Protein AF-A0A1Z5L412-F1 (afdb_monomer_lite)

Radius of gyration: 27.83 Å; chains: 1; bounding box: 84×51×98 Å

Secondary structure (DSSP, 8-state):
------------------PPP----GGG-------TT-EEE-TTS-SEEEPBPTT-B---TTSTT-TTPPPB-TTEEEEE-S-PPTTSPP-EEEEES----EEETTS-EESSHHHHHHHHHHHTS---EEEESS--PPPP--SPPP-PPPP----

pLDDT: mean 87.6, std 12.96, range [45.5, 98.25]

Foldseek 3Di:
DDDPDPPPPPDPDPDPDPPQDDDADAVPADDEDLQLLAWDAWPNSHHTYRADAFFDWADDPQAPPRPPGGHHGDQWDWAWDPPDDPPDGITTGTHHNFQFWFAKPVRAIDRGPSRQSSVCSNVVPPIDTPGTHHRDDDDDCPDDPDDDPPPPDDD

InterPro domains:
  IPR000867 Insulin-like growth factor-binding protein, IGFBP [PF00219] (21-78)
  IPR000867 Insulin-like growth factor-binding protein, IGFBP [PS51323] (17-97)
  IPR000867 Insulin-like growth factor-binding protein, IGFBP [SM00121] (19-96)
  IPR002350 Kazal domain [PF07648] (94-135)
  IPR002350 Kazal domain [PS51465] (73-137)
  IPR002350 Kazal domain [SM00280] (95-135)
  IPR009030 Growth factor receptor cysteine-rich domain superfamily [SSF57184] (19-107)
  IPR011390 Insulin-like growth factor binding protein-related protein (IGFBP-rP), MAC25 [PTHR14186] (5-146)
  IPR036058 Kazal domain superfamily [SSF100895] (93-136)

Sequence (155 aa):
MWYLLALVFFVPAAVSQTAPCGVCDVARCPHPTNCPAGVVRDYCGCCMVCGEREGSRCFHEDVPDSVGLMPCGEGLKCSLRSDLAPGDRAEALCVCANPEPLCGSNGQTYDNICQLTVARYGRRNGLRVASRGPCSEAPVILSRPEQRPKPWWPQ

Organism: Ornithodoros moubata (NCBI:txid6938)

Structure (mmCIF, N/CA/C/O backbone):
data_AF-A0A1Z5L412-F1
#
_entry.id   AF-A0A1Z5L412-F1
#
loop_
_atom_site.group_PDB
_atom_site.id
_atom_site.type_symbol
_atom_site.label_atom_id
_atom_site.label_alt_id
_atom_site.label_comp_id
_atom_site.label_asym_id
_atom_site.label_entity_id
_atom_site.label_seq_id
_atom_site.pdbx_PDB_ins_code
_atom_site.Cartn_x
_atom_site.Cartn_y
_atom_site.Cartn_z
_atom_site.occupancy
_atom_site.B_iso_or_equiv
_atom_site.auth_seq_id
_atom_site.auth_comp_id
_atom_site.auth_asym_id
_atom_site.auth_atom_id
_atom_site.pdbx_PDB_model_num
ATOM 1 N N . MET A 1 1 ? 45.787 29.227 -45.788 1.00 45.50 1 MET A N 1
ATOM 2 C CA . MET A 1 1 ? 44.724 29.850 -44.969 1.00 45.50 1 MET A CA 1
ATOM 3 C C . MET A 1 1 ? 43.762 28.743 -44.565 1.00 45.50 1 MET A C 1
ATOM 5 O O . MET A 1 1 ? 43.046 28.230 -45.412 1.00 45.50 1 MET A O 1
ATOM 9 N N . TRP A 1 2 ? 43.894 28.277 -43.321 1.00 49.09 2 TRP A N 1
ATOM 10 C CA . TRP A 1 2 ? 43.154 27.158 -42.729 1.00 49.09 2 TRP A CA 1
ATOM 11 C C . TRP A 1 2 ? 41.666 27.503 -42.568 1.00 49.09 2 TRP A C 1
ATOM 13 O O . TRP A 1 2 ? 41.344 28.451 -41.859 1.00 49.09 2 TRP A O 1
ATOM 23 N N . TYR A 1 3 ? 40.771 26.709 -43.159 1.00 52.03 3 TYR A N 1
ATOM 24 C CA . TYR A 1 3 ? 39.366 26.645 -42.749 1.00 52.03 3 TYR A CA 1
ATOM 25 C C . TYR A 1 3 ? 39.217 25.483 -41.760 1.00 52.03 3 TYR A C 1
ATOM 27 O O . TYR A 1 3 ? 39.253 24.318 -42.151 1.00 52.03 3 TYR A O 1
ATOM 35 N N . LEU A 1 4 ? 39.102 25.796 -40.468 1.00 57.09 4 LEU A N 1
ATOM 36 C CA . LEU A 1 4 ? 38.732 24.833 -39.429 1.00 57.09 4 LEU A CA 1
ATOM 37 C C . LEU A 1 4 ? 37.209 24.645 -39.464 1.00 57.09 4 LEU A C 1
ATOM 39 O O . LEU A 1 4 ? 36.465 25.447 -38.906 1.00 57.09 4 LEU A O 1
ATOM 43 N N . LEU A 1 5 ? 36.742 23.597 -40.143 1.00 60.81 5 LEU A N 1
ATOM 44 C CA . LEU A 1 5 ? 35.360 23.131 -40.036 1.00 60.81 5 LEU A CA 1
ATOM 45 C C . LEU A 1 5 ? 35.188 22.443 -38.676 1.00 60.81 5 LEU A C 1
ATOM 47 O O . LEU A 1 5 ? 35.641 21.316 -38.479 1.00 60.81 5 LEU A O 1
ATOM 51 N N . ALA A 1 6 ? 34.554 23.131 -37.728 1.00 62.41 6 ALA A N 1
ATOM 52 C CA . ALA A 1 6 ? 34.125 22.533 -36.472 1.00 62.41 6 ALA A CA 1
ATOM 53 C C . ALA A 1 6 ? 32.972 21.557 -36.758 1.00 62.41 6 ALA A C 1
ATOM 55 O O . ALA A 1 6 ? 31.825 21.963 -36.943 1.00 62.41 6 ALA A O 1
ATOM 56 N N . LEU A 1 7 ? 33.287 20.263 -36.835 1.00 64.88 7 LEU A N 1
ATOM 57 C CA . LEU A 1 7 ? 32.290 19.198 -36.869 1.00 64.88 7 LEU A CA 1
ATOM 58 C C . LEU A 1 7 ? 31.608 19.137 -35.499 1.00 64.88 7 LEU A C 1
ATOM 60 O O . LEU A 1 7 ? 32.126 18.545 -34.554 1.00 64.88 7 LEU A O 1
ATOM 64 N N . VAL A 1 8 ? 30.447 19.780 -35.387 1.00 66.38 8 VAL A N 1
ATOM 65 C CA . VAL A 1 8 ? 29.548 19.606 -34.245 1.00 66.38 8 VAL A CA 1
ATOM 66 C C . VAL A 1 8 ? 28.967 18.198 -34.354 1.00 66.38 8 VAL A C 1
ATOM 68 O O . VAL A 1 8 ? 28.007 17.961 -35.084 1.00 66.38 8 VAL A O 1
ATOM 71 N N . PHE A 1 9 ? 29.594 17.238 -33.674 1.00 61.00 9 PHE A N 1
ATOM 72 C CA . PHE A 1 9 ? 29.031 15.905 -33.497 1.00 61.00 9 PHE A CA 1
ATOM 73 C C . PHE A 1 9 ? 27.764 16.038 -32.651 1.00 61.00 9 PHE A C 1
ATOM 75 O O . PHE A 1 9 ? 27.821 16.209 -31.434 1.00 61.00 9 PHE A O 1
ATOM 82 N N . PHE A 1 10 ? 26.614 16.002 -33.319 1.00 63.97 10 PHE A N 1
ATOM 83 C CA . PHE A 1 10 ? 25.311 15.892 -32.682 1.00 63.97 10 PHE A CA 1
ATOM 84 C C . PHE A 1 10 ? 25.264 14.522 -31.998 1.00 63.97 10 PHE A C 1
ATOM 86 O O . PHE A 1 10 ? 25.080 13.501 -32.657 1.00 63.97 10 PHE A O 1
ATOM 93 N N . VAL A 1 11 ? 25.526 14.480 -30.690 1.00 66.25 11 VAL A N 1
ATOM 94 C CA . VAL A 1 11 ? 25.374 13.259 -29.894 1.00 66.25 11 VAL A CA 1
ATOM 95 C C . VAL A 1 11 ? 23.870 13.014 -29.766 1.00 66.25 11 VAL A C 1
ATOM 97 O O . VAL A 1 11 ? 23.189 13.835 -29.146 1.00 66.25 11 VAL A O 1
ATOM 100 N N . PRO A 1 12 ? 23.307 11.948 -30.362 1.00 58.88 12 PRO A N 1
ATOM 101 C CA . PRO A 1 12 ? 21.903 11.647 -30.157 1.00 58.88 12 PRO A CA 1
ATOM 102 C C . PRO A 1 12 ? 21.714 11.289 -28.682 1.00 58.88 12 PRO A C 1
ATOM 104 O O . PRO A 1 12 ? 22.381 10.394 -28.159 1.00 58.88 12 PRO A O 1
ATOM 107 N N . ALA A 1 13 ? 20.827 12.012 -27.999 1.00 62.53 13 ALA A N 1
ATOM 108 C CA . ALA A 1 13 ? 20.395 11.641 -26.662 1.00 62.53 13 ALA A CA 1
ATOM 109 C C . ALA A 1 13 ? 19.812 10.222 -26.729 1.00 62.53 13 ALA A C 1
ATOM 111 O O . ALA A 1 13 ? 18.897 9.959 -27.511 1.00 62.53 13 ALA A O 1
ATOM 112 N N . ALA A 1 14 ? 20.369 9.299 -25.946 1.00 59.56 14 ALA A N 1
ATOM 113 C CA . ALA A 1 14 ? 19.816 7.963 -25.807 1.00 59.56 14 ALA A CA 1
ATOM 114 C C . ALA A 1 14 ? 18.419 8.089 -25.184 1.00 59.56 14 ALA A C 1
ATOM 116 O O . ALA A 1 14 ? 18.275 8.376 -23.998 1.00 59.56 14 ALA A O 1
ATOM 117 N N . VAL A 1 15 ? 17.384 7.916 -26.004 1.00 54.41 15 VAL A N 1
ATOM 118 C CA . VAL A 1 15 ? 16.008 7.783 -25.530 1.00 54.41 15 VAL A CA 1
ATOM 119 C C . VAL A 1 15 ? 15.930 6.454 -24.782 1.00 54.41 15 VAL A C 1
ATOM 121 O O . VAL A 1 15 ? 15.995 5.388 -25.393 1.00 54.41 15 VAL A O 1
ATOM 124 N N . SER A 1 16 ? 15.827 6.521 -23.454 1.00 45.62 16 SER A N 1
ATOM 125 C CA . SER A 1 16 ? 15.497 5.373 -22.609 1.00 45.62 16 SER A CA 1
ATOM 126 C C . SER A 1 16 ? 14.047 4.986 -22.893 1.00 45.62 16 SER A C 1
ATOM 128 O O . SER A 1 16 ? 13.116 5.546 -22.321 1.00 45.62 16 SER A O 1
ATOM 130 N N . GLN A 1 17 ? 13.838 4.098 -23.864 1.00 51.56 17 GLN A N 1
ATOM 131 C CA . GLN A 1 17 ? 12.529 3.498 -24.090 1.00 51.56 17 GLN A CA 1
ATOM 132 C C . GLN A 1 17 ? 12.303 2.492 -22.964 1.00 51.56 17 GLN A C 1
ATOM 134 O O . GLN A 1 17 ? 13.045 1.514 -22.850 1.00 51.56 17 GLN A O 1
ATOM 139 N N . THR A 1 18 ? 11.297 2.736 -22.125 1.00 58.84 18 THR A N 1
ATOM 140 C CA . THR A 1 18 ? 10.737 1.712 -21.242 1.00 58.84 18 THR A CA 1
ATOM 141 C C . THR A 1 18 ? 10.439 0.490 -22.104 1.00 58.84 18 THR A C 1
ATOM 143 O O . THR A 1 18 ? 9.636 0.557 -23.033 1.00 58.84 18 THR A O 1
ATOM 146 N N . ALA A 1 19 ? 11.171 -0.606 -21.886 1.00 64.81 19 ALA A N 1
ATOM 147 C CA . ALA A 1 19 ? 11.012 -1.796 -22.708 1.00 64.81 19 ALA A CA 1
ATOM 148 C C . ALA A 1 19 ? 9.544 -2.257 -22.620 1.00 64.81 19 ALA A C 1
ATOM 150 O O . ALA A 1 19 ? 9.048 -2.461 -21.507 1.00 64.81 19 ALA A O 1
ATOM 151 N N . PRO A 1 20 ? 8.826 -2.383 -23.751 1.00 77.88 20 PRO A N 1
ATOM 152 C CA . PRO A 1 20 ? 7.435 -2.804 -23.729 1.00 77.88 20 PRO A CA 1
ATOM 153 C C . PRO A 1 20 ? 7.333 -4.223 -23.165 1.00 77.88 20 PRO A C 1
ATOM 155 O O . PRO A 1 20 ? 8.202 -5.067 -23.398 1.00 77.88 20 PRO A O 1
ATOM 158 N N . CYS A 1 21 ? 6.262 -4.484 -22.416 1.00 84.81 21 CYS A N 1
ATOM 159 C CA . CYS A 1 21 ? 5.989 -5.806 -21.866 1.00 84.81 21 CYS A CA 1
ATOM 160 C C . CYS A 1 21 ? 5.950 -6.866 -22.979 1.00 84.81 21 CYS A C 1
ATOM 162 O O . CYS A 1 21 ? 5.351 -6.660 -24.035 1.00 84.81 21 CYS A O 1
ATOM 164 N N . GLY A 1 22 ? 6.604 -8.004 -22.735 1.00 87.56 22 GLY A N 1
ATOM 165 C CA . GLY A 1 22 ? 6.602 -9.145 -23.649 1.00 87.56 22 GLY A CA 1
ATOM 166 C C . GLY A 1 22 ? 5.324 -9.987 -23.566 1.00 87.56 22 GLY A C 1
ATOM 167 O O . GLY A 1 22 ? 4.369 -9.653 -22.866 1.00 87.56 22 GLY A O 1
ATOM 168 N N . VAL A 1 23 ? 5.323 -11.126 -24.265 1.00 93.50 23 VAL A N 1
ATOM 169 C CA . VAL A 1 23 ? 4.244 -12.124 -24.167 1.00 93.50 23 VAL A CA 1
ATOM 170 C C . VAL A 1 23 ? 4.209 -12.716 -22.756 1.00 93.50 23 VAL A C 1
ATOM 172 O O . VAL A 1 23 ? 5.245 -13.094 -22.210 1.00 93.50 23 VAL A O 1
ATOM 175 N N . CYS A 1 24 ? 3.012 -12.825 -22.177 1.00 94.50 24 CYS A N 1
ATOM 176 C CA . CYS A 1 24 ? 2.821 -13.397 -20.849 1.00 94.50 24 CYS A CA 1
ATOM 177 C C . CYS A 1 24 ? 2.928 -14.932 -20.874 1.00 94.50 24 CYS A C 1
ATOM 179 O O . CYS A 1 24 ? 2.031 -15.615 -21.366 1.00 94.50 24 CYS A O 1
ATOM 181 N N . ASP A 1 25 ? 4.011 -15.470 -20.308 1.00 95.81 25 ASP A N 1
ATOM 182 C CA . ASP A 1 25 ? 4.186 -16.902 -20.046 1.00 95.81 25 ASP A CA 1
ATOM 183 C C . ASP A 1 25 ? 3.942 -17.194 -18.558 1.00 95.81 25 ASP A C 1
ATOM 185 O O . ASP A 1 25 ? 4.844 -17.107 -17.721 1.00 95.81 25 ASP A O 1
ATOM 189 N N . VAL A 1 26 ? 2.695 -17.542 -18.229 1.00 95.00 26 VAL A N 1
ATOM 190 C CA . VAL A 1 26 ? 2.249 -17.781 -16.845 1.00 95.00 26 VAL A CA 1
ATOM 191 C C . VAL A 1 26 ? 2.981 -18.934 -16.159 1.00 95.00 26 VAL A C 1
ATOM 193 O O . VAL A 1 26 ? 3.062 -18.957 -14.932 1.00 95.00 26 VAL A O 1
ATOM 196 N N . ALA A 1 27 ? 3.544 -19.876 -16.922 1.00 95.75 27 ALA A N 1
ATOM 197 C CA . ALA A 1 27 ? 4.277 -21.008 -16.361 1.00 95.75 27 ALA A CA 1
ATOM 198 C C . ALA A 1 27 ? 5.605 -20.581 -15.715 1.00 95.75 27 ALA A C 1
ATOM 200 O O . ALA A 1 27 ? 6.141 -21.304 -14.877 1.00 95.75 27 ALA A O 1
ATOM 201 N N . ARG A 1 28 ? 6.128 -19.402 -16.077 1.00 94.69 28 ARG A N 1
ATOM 202 C CA . ARG A 1 28 ? 7.354 -18.824 -15.504 1.00 94.69 28 ARG A CA 1
ATOM 203 C C . ARG A 1 28 ? 7.091 -17.906 -14.314 1.00 94.69 28 ARG A C 1
ATOM 205 O O . ARG A 1 28 ? 8.046 -17.392 -13.732 1.00 94.69 28 ARG A O 1
ATOM 212 N N . CYS A 1 29 ? 5.830 -17.671 -13.959 1.00 95.06 29 CYS A N 1
ATOM 213 C CA . CYS A 1 29 ? 5.502 -16.776 -12.860 1.00 95.06 29 CYS A CA 1
ATOM 214 C C . CYS A 1 29 ? 5.915 -17.373 -11.505 1.00 95.06 29 CYS A C 1
ATOM 216 O O . CYS A 1 29 ? 5.665 -18.555 -11.247 1.00 95.06 29 CYS A O 1
ATOM 218 N N . PRO A 1 30 ? 6.501 -16.566 -10.602 1.00 92.44 30 PRO A N 1
ATOM 219 C CA . PRO A 1 30 ? 6.762 -17.004 -9.239 1.00 92.44 30 PRO A CA 1
ATOM 220 C C . PRO A 1 30 ? 5.442 -17.215 -8.488 1.00 92.44 30 PRO A C 1
ATOM 222 O O . PRO A 1 30 ? 4.461 -16.512 -8.729 1.00 92.44 30 PRO A O 1
ATOM 225 N N . HIS A 1 31 ? 5.420 -18.154 -7.540 1.00 94.25 31 HIS A N 1
ATOM 226 C CA . HIS A 1 31 ? 4.251 -18.365 -6.690 1.00 94.25 31 HIS A CA 1
ATOM 227 C 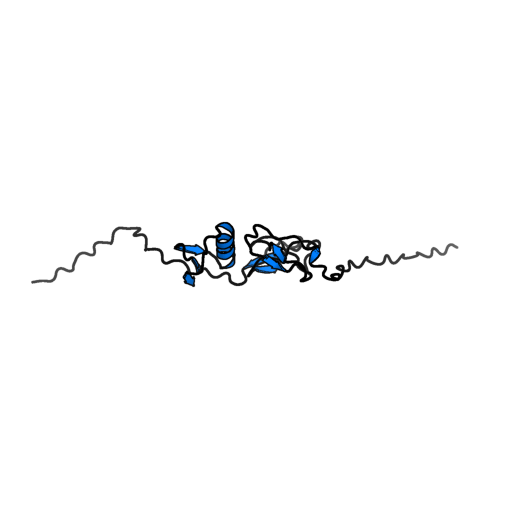C . HIS A 1 31 ? 4.318 -17.458 -5.446 1.00 94.25 31 HIS A C 1
ATOM 229 O O . HIS A 1 31 ? 5.181 -17.668 -4.582 1.00 94.25 31 HIS A O 1
ATOM 235 N N . PRO A 1 32 ? 3.424 -16.464 -5.302 1.00 93.88 32 PRO A N 1
ATOM 236 C CA . PRO A 1 32 ? 3.470 -15.526 -4.190 1.00 93.88 32 PRO A CA 1
ATOM 237 C C . PRO A 1 32 ? 3.151 -16.237 -2.870 1.00 93.88 32 PRO A C 1
ATOM 239 O O . PRO A 1 32 ? 2.139 -16.927 -2.740 1.00 93.88 32 PRO A O 1
ATOM 242 N N . THR A 1 33 ? 4.015 -16.063 -1.869 1.00 92.44 33 THR A N 1
ATOM 243 C CA . THR A 1 33 ? 3.823 -16.625 -0.527 1.00 92.44 33 THR A CA 1
ATOM 244 C C . THR A 1 33 ? 4.004 -15.526 0.507 1.00 92.44 33 THR A C 1
ATOM 246 O O . THR A 1 33 ? 4.950 -14.753 0.427 1.00 92.44 33 THR A O 1
ATOM 249 N N . ASN A 1 34 ? 3.111 -15.482 1.500 1.00 92.19 34 ASN A N 1
ATOM 250 C CA . ASN A 1 34 ? 3.159 -14.512 2.596 1.00 92.19 34 ASN A CA 1
ATOM 251 C C . ASN A 1 34 ? 3.145 -13.044 2.124 1.00 92.19 34 ASN A C 1
ATOM 253 O O . ASN A 1 34 ? 4.046 -12.281 2.455 1.00 92.19 34 ASN A O 1
ATOM 257 N N . CYS A 1 35 ? 2.114 -12.647 1.372 1.00 94.69 35 CYS A N 1
ATOM 258 C CA . CYS A 1 35 ? 1.948 -11.272 0.902 1.00 94.69 35 CYS A CA 1
ATOM 259 C C . CYS A 1 35 ? 1.083 -10.456 1.879 1.00 94.69 35 CYS A C 1
ATOM 261 O O . CYS A 1 35 ? -0.147 -10.529 1.819 1.00 94.69 35 CYS A O 1
ATOM 263 N N . PRO A 1 36 ? 1.684 -9.688 2.803 1.00 94.31 36 PRO A N 1
ATOM 264 C CA . PRO A 1 36 ? 0.938 -8.939 3.807 1.00 94.31 36 PRO A CA 1
ATOM 265 C C . PRO A 1 36 ? 0.063 -7.846 3.191 1.00 94.31 36 PRO A C 1
ATOM 267 O O . PRO A 1 36 ? -1.027 -7.617 3.685 1.00 94.31 36 PRO A O 1
ATOM 270 N N . ALA A 1 37 ? 0.484 -7.199 2.104 1.00 95.94 37 ALA A N 1
ATOM 271 C CA . ALA A 1 37 ? -0.334 -6.198 1.415 1.00 95.94 37 ALA A CA 1
ATOM 272 C C . ALA A 1 37 ? -1.249 -6.812 0.335 1.00 95.94 37 ALA A C 1
ATOM 274 O O . ALA A 1 37 ? -1.740 -6.106 -0.540 1.00 95.94 37 ALA A O 1
ATOM 275 N N . GLY A 1 38 ? -1.475 -8.128 0.376 1.00 93.75 38 GLY A N 1
ATOM 276 C CA . GLY A 1 38 ? -2.244 -8.843 -0.637 1.00 93.75 38 GLY A CA 1
ATOM 277 C C . GLY A 1 38 ? -1.440 -9.189 -1.892 1.00 93.75 38 GLY A C 1
ATOM 278 O O . GLY A 1 38 ? -0.246 -8.899 -2.010 1.00 93.75 38 GLY A O 1
ATOM 279 N N . VAL A 1 39 ? -2.114 -9.874 -2.812 1.00 94.62 39 VAL A N 1
ATOM 280 C CA . VAL A 1 39 ? -1.559 -10.324 -4.093 1.00 94.62 39 VAL A CA 1
ATOM 281 C C . VAL A 1 39 ? -2.176 -9.482 -5.200 1.00 94.62 39 VAL A C 1
ATOM 283 O O . VAL A 1 39 ? -3.399 -9.382 -5.291 1.00 94.62 39 VAL A O 1
ATOM 286 N N . VAL A 1 40 ? -1.333 -8.894 -6.038 1.00 95.62 40 VAL A N 1
ATOM 287 C CA . VAL A 1 40 ? -1.728 -8.018 -7.146 1.00 95.62 40 VAL A CA 1
ATOM 288 C C . VAL A 1 40 ? -1.084 -8.496 -8.443 1.00 95.62 40 VAL A C 1
ATOM 290 O O . VAL A 1 40 ? -0.226 -9.380 -8.432 1.00 95.62 40 VAL A O 1
ATOM 293 N N . ARG A 1 41 ? -1.504 -7.932 -9.575 1.00 94.25 41 ARG A N 1
ATOM 294 C CA . ARG A 1 41 ? -0.821 -8.178 -10.847 1.00 94.25 41 ARG A CA 1
ATOM 295 C C . ARG A 1 41 ? 0.471 -7.369 -10.914 1.00 94.25 41 ARG A C 1
ATOM 297 O O . ARG A 1 41 ? 0.528 -6.260 -10.385 1.00 94.25 41 ARG A O 1
ATOM 304 N N . ASP A 1 42 ? 1.488 -7.928 -11.563 1.00 91.75 42 ASP A N 1
ATOM 305 C CA . ASP A 1 42 ? 2.688 -7.180 -11.937 1.00 91.75 42 ASP A CA 1
ATOM 306 C C . ASP A 1 42 ? 2.358 -6.012 -12.889 1.00 91.75 42 ASP A C 1
ATOM 308 O O . ASP A 1 42 ? 1.237 -5.879 -13.387 1.00 91.75 42 ASP A O 1
ATOM 312 N N . TYR A 1 43 ? 3.351 -5.162 -13.156 1.00 88.00 43 TYR A N 1
ATOM 313 C CA . TYR A 1 43 ? 3.198 -4.010 -14.051 1.00 88.00 43 TYR A CA 1
ATOM 314 C C . TYR A 1 43 ? 2.726 -4.398 -15.463 1.00 88.00 43 TYR A C 1
ATOM 316 O O . TYR A 1 43 ? 1.968 -3.668 -16.095 1.00 88.00 43 TYR A O 1
ATOM 324 N N . CYS A 1 44 ? 3.128 -5.577 -15.940 1.00 89.50 44 CYS A N 1
ATOM 325 C CA . CYS A 1 44 ? 2.743 -6.093 -17.248 1.00 89.50 44 CYS A CA 1
ATOM 326 C C . CYS A 1 44 ? 1.381 -6.809 -17.253 1.00 89.50 44 CYS A C 1
ATOM 328 O O . CYS A 1 44 ? 0.950 -7.299 -18.297 1.00 89.50 44 CYS A O 1
ATOM 330 N N . GLY A 1 45 ? 0.698 -6.902 -16.109 1.00 91.12 45 GLY A N 1
ATOM 331 C CA . GLY A 1 45 ? -0.572 -7.605 -15.955 1.00 91.12 45 GLY A CA 1
ATOM 332 C C . GLY A 1 45 ? -0.478 -9.137 -16.005 1.00 91.12 45 GLY A C 1
ATOM 333 O O . GLY A 1 45 ? -1.523 -9.796 -16.004 1.00 91.12 45 GLY A O 1
ATOM 334 N N . CYS A 1 46 ? 0.722 -9.717 -16.045 1.00 94.56 46 CYS A N 1
ATOM 335 C CA . CYS A 1 46 ? 0.947 -11.137 -16.299 1.00 94.56 46 CYS A CA 1
ATOM 336 C C . CYS A 1 46 ? 0.911 -11.969 -15.014 1.00 94.56 46 CYS A C 1
ATOM 338 O O . CYS A 1 46 ? -0.025 -12.745 -14.794 1.00 94.56 46 CYS A O 1
ATOM 340 N N . CYS A 1 47 ? 1.916 -11.802 -14.156 1.00 95.19 47 CYS A N 1
ATOM 341 C CA . CYS A 1 47 ? 2.091 -12.614 -12.964 1.00 95.19 47 CYS A CA 1
ATOM 342 C C . CYS A 1 47 ? 1.330 -12.047 -11.764 1.00 95.19 47 CYS A C 1
ATOM 344 O O . CYS A 1 47 ? 1.168 -10.837 -11.611 1.00 95.19 47 CYS A O 1
ATOM 346 N N . MET A 1 48 ? 0.901 -12.948 -10.878 1.00 95.81 48 MET A N 1
ATOM 347 C CA . MET A 1 48 ? 0.394 -12.595 -9.554 1.00 95.81 48 MET A CA 1
ATOM 348 C C . MET A 1 48 ? 1.582 -12.489 -8.600 1.00 95.81 48 MET A C 1
ATOM 350 O O . MET A 1 48 ? 2.283 -13.472 -8.367 1.00 95.81 48 MET A O 1
ATOM 354 N N . VAL A 1 49 ? 1.815 -11.302 -8.054 1.00 95.00 49 VAL A N 1
ATOM 355 C CA . VAL A 1 49 ? 2.965 -10.997 -7.200 1.00 95.00 49 VAL A CA 1
ATOM 356 C C . VAL A 1 49 ? 2.512 -10.406 -5.869 1.00 95.00 49 VAL A C 1
ATOM 358 O O . VAL A 1 49 ? 1.384 -9.929 -5.735 1.00 95.00 49 VAL A O 1
ATOM 361 N N . CYS A 1 50 ? 3.377 -10.447 -4.855 1.00 95.75 50 CYS A N 1
ATOM 362 C CA . CYS A 1 50 ? 3.106 -9.693 -3.637 1.00 95.75 50 CYS A CA 1
ATOM 363 C C . CYS A 1 50 ? 3.138 -8.197 -3.951 1.00 95.75 50 CYS A C 1
ATOM 365 O O . CYS A 1 50 ? 4.070 -7.726 -4.601 1.00 95.75 50 CYS A O 1
ATOM 367 N N . GLY A 1 51 ? 2.134 -7.470 -3.469 1.00 95.31 51 GLY A N 1
ATOM 368 C CA . GLY A 1 51 ? 2.161 -6.018 -3.516 1.00 95.31 51 GLY A CA 1
ATOM 369 C C . GLY A 1 51 ? 2.937 -5.415 -2.349 1.00 95.31 51 GLY A C 1
ATOM 370 O O . GLY A 1 51 ? 3.075 -6.022 -1.281 1.00 95.31 51 GLY A O 1
ATOM 371 N N . GLU A 1 52 ? 3.416 -4.199 -2.560 1.00 96.12 52 GLU A N 1
ATOM 372 C CA . GLU A 1 52 ? 4.107 -3.389 -1.566 1.00 96.12 52 GLU A CA 1
ATOM 373 C C . GLU A 1 52 ? 3.144 -2.745 -0.565 1.00 96.12 52 GLU A C 1
ATOM 375 O O . GLU A 1 52 ? 1.975 -2.488 -0.866 1.00 96.12 52 GLU A O 1
ATOM 380 N N . ARG A 1 53 ? 3.632 -2.511 0.657 1.00 96.88 53 ARG A N 1
ATOM 381 C CA . ARG A 1 53 ? 2.837 -1.932 1.751 1.00 96.88 53 ARG A CA 1
ATOM 382 C C . ARG A 1 53 ? 2.676 -0.422 1.583 1.00 96.88 53 ARG A C 1
ATOM 384 O O . ARG A 1 53 ? 3.401 0.221 0.833 1.00 96.88 53 ARG A O 1
ATOM 391 N N . GLU A 1 54 ? 1.737 0.150 2.332 1.00 98.06 54 GLU A N 1
ATOM 392 C CA . GLU A 1 54 ? 1.629 1.603 2.463 1.00 98.06 54 GLU A CA 1
ATOM 393 C C . GLU A 1 54 ? 2.967 2.212 2.917 1.00 98.06 54 GLU A C 1
ATOM 395 O O . GLU A 1 54 ? 3.613 1.692 3.828 1.00 98.06 54 GLU A O 1
ATOM 400 N N . GLY A 1 55 ? 3.395 3.285 2.250 1.00 96.75 55 GLY A N 1
ATOM 401 C CA . GLY A 1 55 ? 4.673 3.962 2.474 1.00 96.75 55 GLY A CA 1
ATOM 402 C C . GLY A 1 55 ? 5.879 3.364 1.736 1.00 96.75 55 GLY A C 1
ATOM 403 O O . GLY A 1 55 ? 6.930 4.000 1.715 1.00 96.75 55 GLY A O 1
ATOM 404 N N . SER A 1 56 ? 5.764 2.190 1.104 1.00 97.00 56 SER A N 1
ATOM 405 C CA . SER A 1 56 ? 6.827 1.644 0.243 1.00 97.00 56 SER A CA 1
ATOM 406 C C . SER A 1 56 ? 6.969 2.449 -1.053 1.00 97.00 56 SER A C 1
ATOM 408 O O . SER A 1 56 ? 5.990 2.997 -1.560 1.00 97.00 56 SER A O 1
ATOM 410 N N . ARG A 1 57 ? 8.177 2.465 -1.631 1.00 95.81 57 ARG A N 1
ATOM 411 C CA . ARG A 1 57 ? 8.427 3.029 -2.969 1.00 95.81 57 ARG A CA 1
ATOM 412 C C . ARG A 1 57 ? 7.792 2.152 -4.045 1.00 95.81 57 ARG A C 1
ATOM 414 O O . ARG A 1 57 ? 7.831 0.929 -3.941 1.00 95.81 57 ARG A O 1
ATOM 421 N N . CYS A 1 58 ? 7.264 2.779 -5.087 1.00 95.12 58 CYS A N 1
ATOM 422 C CA . CYS A 1 58 ? 6.597 2.097 -6.192 1.00 95.12 58 CYS A CA 1
ATOM 423 C C . CYS A 1 58 ? 7.015 2.664 -7.549 1.00 95.12 58 CYS A C 1
ATOM 425 O O . CYS A 1 58 ? 7.534 3.778 -7.643 1.00 95.12 58 CYS A O 1
ATOM 427 N N . PHE A 1 59 ? 6.794 1.872 -8.600 1.00 91.44 59 PHE A N 1
ATOM 428 C CA . PHE A 1 59 ? 7.001 2.311 -9.975 1.00 91.44 59 PHE A CA 1
ATOM 429 C C . PHE A 1 59 ? 5.983 3.393 -10.354 1.00 91.44 59 PHE A C 1
ATOM 431 O O . PHE A 1 59 ? 4.776 3.186 -10.214 1.00 91.44 59 PHE A O 1
ATOM 438 N N . HIS A 1 60 ? 6.476 4.522 -10.860 1.00 92.31 60 HIS A N 1
ATOM 439 C CA . HIS A 1 60 ? 5.665 5.622 -11.371 1.00 92.31 60 HIS A CA 1
ATOM 440 C C . HIS A 1 60 ? 6.361 6.224 -12.592 1.00 92.31 60 HIS A C 1
ATOM 442 O O . HIS A 1 60 ? 7.571 6.437 -12.561 1.00 92.31 60 HIS A O 1
ATOM 448 N N . GLU A 1 61 ? 5.606 6.513 -13.653 1.00 88.19 61 GLU A N 1
ATOM 449 C CA . GLU A 1 61 ? 6.160 6.935 -14.951 1.00 88.19 61 GLU A CA 1
ATOM 450 C C . GLU A 1 61 ? 7.001 8.217 -14.841 1.00 88.19 61 GLU A C 1
ATOM 452 O O . GLU A 1 61 ? 8.081 8.305 -15.417 1.00 88.19 61 GLU A O 1
ATOM 457 N N . ASP A 1 62 ? 6.557 9.165 -14.014 1.00 90.56 62 ASP A N 1
ATOM 458 C CA . ASP A 1 62 ? 7.269 10.424 -13.751 1.00 90.56 62 ASP A CA 1
ATOM 459 C C . ASP A 1 62 ? 8.477 10.300 -12.796 1.00 90.56 62 ASP A C 1
ATOM 461 O O . ASP A 1 62 ? 9.102 11.308 -12.461 1.00 90.56 62 ASP A O 1
ATOM 465 N N . VAL A 1 63 ? 8.807 9.095 -12.311 1.00 91.38 63 VAL A N 1
ATOM 466 C CA . VAL A 1 63 ? 9.918 8.866 -11.372 1.00 91.38 63 VAL A CA 1
ATOM 467 C C . VAL A 1 63 ? 11.053 8.114 -12.070 1.00 91.38 63 VAL A C 1
ATOM 469 O O . VAL A 1 63 ? 10.936 6.901 -12.295 1.00 91.38 63 VAL A O 1
ATOM 472 N N . PRO A 1 64 ? 12.182 8.793 -12.364 1.00 87.75 64 PRO A N 1
ATOM 473 C CA . PRO A 1 64 ? 13.381 8.147 -12.887 1.00 87.75 64 PRO A CA 1
ATOM 474 C C . PRO A 1 64 ? 13.863 7.028 -11.960 1.00 87.75 64 PRO A C 1
ATOM 476 O O . PRO A 1 64 ? 13.701 7.105 -10.743 1.00 87.75 64 PRO A O 1
ATOM 479 N N . ASP A 1 65 ? 14.457 5.982 -12.535 1.00 86.31 65 ASP A N 1
ATOM 480 C CA . ASP A 1 65 ? 15.018 4.831 -11.808 1.00 86.31 65 ASP A CA 1
ATOM 481 C C . ASP A 1 65 ? 14.010 4.028 -10.959 1.00 86.31 65 ASP A C 1
ATOM 483 O O . ASP A 1 65 ? 14.402 3.155 -10.187 1.00 86.31 65 ASP A O 1
ATOM 487 N N . SER A 1 66 ? 12.703 4.270 -11.110 1.00 87.81 66 SER A N 1
ATOM 488 C CA . SER A 1 66 ? 11.665 3.469 -10.446 1.00 87.81 66 SER A CA 1
ATOM 489 C C . SER A 1 66 ? 11.391 2.132 -11.151 1.00 87.81 66 SER A C 1
ATOM 491 O O . SER A 1 66 ? 10.657 1.287 -10.633 1.00 87.81 66 SER A O 1
ATOM 493 N N . VAL A 1 67 ? 11.979 1.926 -12.336 1.00 84.62 67 VAL A N 1
ATOM 494 C CA . VAL A 1 67 ? 11.816 0.722 -13.164 1.00 84.62 67 VAL A CA 1
ATOM 495 C C . VAL A 1 67 ? 12.260 -0.515 -12.384 1.00 84.62 67 VAL A C 1
ATOM 497 O O . VAL A 1 67 ? 13.379 -0.586 -11.885 1.00 84.62 67 VAL A O 1
ATOM 500 N N . GLY A 1 68 ? 11.378 -1.512 -12.308 1.00 83.12 68 GLY A N 1
ATOM 501 C CA . GLY A 1 68 ? 11.627 -2.754 -11.573 1.00 83.12 68 GLY A CA 1
ATOM 502 C C . GLY A 1 68 ? 11.188 -2.725 -10.107 1.00 83.12 68 GLY A C 1
ATOM 503 O O . GLY A 1 68 ? 11.293 -3.751 -9.436 1.00 83.12 68 GLY A O 1
ATOM 504 N N . LEU A 1 69 ? 10.658 -1.602 -9.609 1.00 89.81 69 LEU A N 1
ATOM 505 C CA . LEU A 1 69 ? 9.944 -1.593 -8.333 1.00 89.81 69 LEU A CA 1
ATOM 506 C C . LEU A 1 69 ? 8.640 -2.393 -8.432 1.00 89.81 69 LEU A C 1
ATOM 508 O O . LEU A 1 69 ? 7.986 -2.453 -9.474 1.00 89.81 69 LEU A O 1
ATOM 512 N N . MET A 1 70 ? 8.267 -3.004 -7.312 1.00 87.44 70 MET A N 1
ATOM 513 C CA . MET A 1 70 ? 7.072 -3.833 -7.209 1.00 87.44 70 MET A CA 1
ATOM 514 C C . MET A 1 70 ? 5.791 -2.978 -7.206 1.00 87.44 70 MET A C 1
ATOM 516 O O . MET A 1 70 ? 5.813 -1.817 -6.782 1.00 87.44 70 MET A O 1
ATOM 520 N N . PRO A 1 71 ? 4.658 -3.534 -7.670 1.00 94.62 71 PRO A N 1
ATOM 521 C CA . PRO A 1 71 ? 3.369 -2.856 -7.603 1.00 94.62 71 PRO A CA 1
ATOM 522 C C . PRO A 1 71 ? 2.912 -2.673 -6.152 1.00 94.62 71 PRO A C 1
ATOM 524 O O . PRO A 1 71 ? 3.233 -3.474 -5.275 1.00 94.62 71 PRO A O 1
ATOM 527 N N . CYS A 1 72 ? 2.101 -1.648 -5.900 1.00 97.12 72 CYS A N 1
ATOM 528 C CA . CYS A 1 72 ? 1.444 -1.478 -4.608 1.00 97.12 72 CYS A CA 1
ATOM 529 C C . CYS A 1 72 ? 0.413 -2.582 -4.342 1.00 97.12 72 CYS A C 1
ATOM 531 O O . CYS A 1 72 ? -0.174 -3.138 -5.268 1.00 97.12 72 C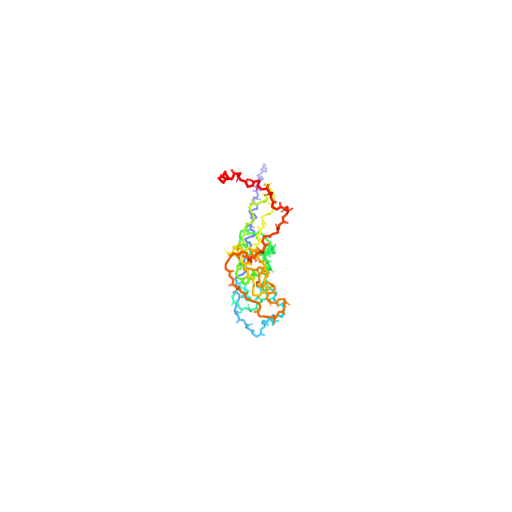YS A O 1
ATOM 533 N N . GLY A 1 73 ? 0.187 -2.888 -3.065 1.00 96.56 73 GLY A N 1
ATOM 534 C CA . GLY A 1 73 ? -0.787 -3.882 -2.623 1.00 96.56 73 GLY A CA 1
ATOM 535 C C . GLY A 1 73 ? -2.255 -3.521 -2.843 1.00 96.56 73 GLY A C 1
ATOM 536 O O . GLY A 1 73 ? -2.619 -2.488 -3.401 1.00 96.56 73 GLY A O 1
ATOM 537 N N . GLU A 1 74 ? -3.123 -4.416 -2.386 1.00 95.56 74 GLU A N 1
ATOM 538 C CA . GLU A 1 74 ? -4.574 -4.318 -2.535 1.00 95.56 74 GLU A CA 1
ATOM 539 C C . GLU A 1 74 ? -5.110 -3.022 -1.899 1.00 95.56 74 GLU A C 1
ATOM 541 O O . GLU A 1 74 ? -4.901 -2.760 -0.715 1.00 95.56 74 GLU A O 1
ATOM 546 N N . GLY A 1 75 ? -5.810 -2.203 -2.691 1.00 96.12 75 GLY A N 1
ATOM 547 C CA . GLY A 1 75 ? -6.380 -0.932 -2.229 1.00 96.12 75 GLY A CA 1
ATOM 548 C C . GLY A 1 75 ? -5.376 0.218 -2.083 1.00 96.12 75 GLY A C 1
ATOM 549 O O . GLY A 1 75 ? -5.759 1.292 -1.615 1.00 96.12 75 GLY A O 1
ATOM 550 N N . LEU A 1 76 ? -4.119 0.026 -2.490 1.00 98.06 76 LEU A N 1
ATOM 551 C CA . LEU A 1 76 ? -3.095 1.070 -2.535 1.00 98.06 76 LEU A CA 1
ATOM 552 C C . LEU A 1 76 ? -2.960 1.636 -3.955 1.00 98.06 76 LEU A C 1
ATOM 554 O O . LEU A 1 76 ? -3.094 0.915 -4.943 1.00 98.06 76 LEU A O 1
ATOM 558 N N . LYS A 1 77 ? -2.648 2.930 -4.056 1.00 96.75 77 LYS A N 1
ATOM 559 C CA . LYS A 1 77 ? -2.273 3.606 -5.307 1.00 96.75 77 LYS A CA 1
ATOM 560 C C . LYS A 1 77 ? -0.839 4.118 -5.211 1.00 96.75 77 LYS A C 1
ATOM 562 O O . LYS A 1 77 ? -0.421 4.555 -4.1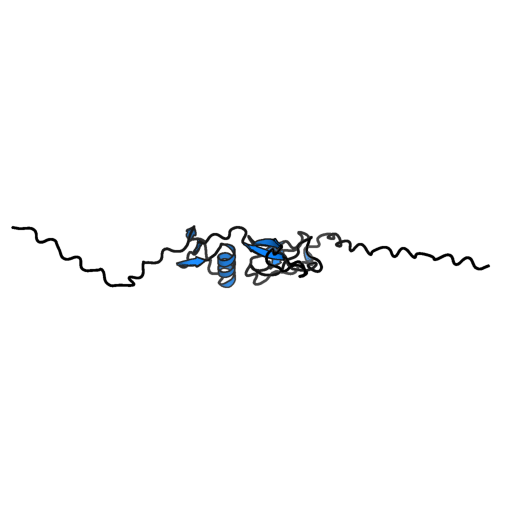42 1.00 96.75 77 LYS A O 1
ATOM 567 N N . CYS A 1 78 ? -0.099 4.086 -6.314 1.00 96.44 78 CYS A N 1
ATOM 568 C CA . CYS A 1 78 ? 1.215 4.719 -6.374 1.00 96.44 78 CYS A CA 1
ATOM 569 C C . CYS A 1 78 ? 1.031 6.225 -6.599 1.00 96.44 78 CYS A C 1
ATOM 571 O O . CYS A 1 78 ? 0.389 6.621 -7.569 1.00 96.44 78 CYS A O 1
ATOM 573 N N . SER A 1 79 ? 1.535 7.056 -5.688 1.00 96.56 79 SER A N 1
ATOM 574 C CA . SER A 1 79 ? 1.381 8.513 -5.731 1.00 96.56 79 SER A CA 1
ATOM 575 C C . SER A 1 79 ? 2.735 9.196 -5.627 1.00 96.56 79 SER A C 1
ATOM 577 O O . SER A 1 79 ? 3.527 8.852 -4.750 1.00 96.56 79 SER A O 1
ATOM 579 N N . LEU A 1 80 ? 2.973 10.201 -6.474 1.00 96.38 80 LEU A N 1
ATOM 580 C CA . LEU A 1 80 ? 4.125 11.093 -6.348 1.00 96.38 80 LEU A CA 1
ATOM 581 C C . LEU A 1 80 ? 4.125 11.786 -4.983 1.00 96.38 80 LEU A C 1
ATOM 583 O O . LEU A 1 80 ? 3.079 12.223 -4.491 1.00 96.38 80 LEU A O 1
ATOM 587 N N . ARG A 1 81 ? 5.310 11.896 -4.390 1.00 95.88 81 ARG A N 1
ATOM 588 C CA . ARG A 1 81 ? 5.545 12.684 -3.184 1.00 95.88 81 ARG A CA 1
ATOM 589 C C . ARG A 1 81 ? 5.566 14.166 -3.527 1.00 95.88 81 ARG A C 1
ATOM 591 O O . ARG A 1 81 ? 6.255 14.585 -4.453 1.00 95.88 81 ARG A O 1
ATOM 598 N N . SER A 1 82 ? 4.839 14.957 -2.749 1.00 93.75 82 SER A N 1
ATOM 599 C CA . SER A 1 82 ? 4.787 16.418 -2.881 1.00 93.75 82 SER A CA 1
ATOM 600 C C . SER A 1 82 ? 5.544 17.152 -1.771 1.00 93.75 82 SER A C 1
ATOM 602 O O . SER A 1 82 ? 5.559 18.377 -1.752 1.00 93.75 82 SER A O 1
ATOM 604 N N . ASP A 1 83 ? 6.122 16.419 -0.821 1.00 94.31 83 ASP A N 1
ATOM 605 C CA . ASP A 1 83 ? 6.796 16.926 0.379 1.00 94.31 83 ASP A CA 1
ATOM 606 C C . ASP A 1 83 ? 8.328 17.011 0.236 1.00 94.31 83 ASP A C 1
ATOM 608 O O . ASP A 1 83 ? 9.030 17.262 1.213 1.00 94.31 83 ASP A O 1
ATOM 612 N N . LEU A 1 84 ? 8.849 16.795 -0.974 1.00 93.44 84 LEU A N 1
ATOM 613 C CA . LEU A 1 84 ? 10.279 16.834 -1.286 1.00 93.44 84 LEU A CA 1
ATOM 614 C C . LEU A 1 84 ? 10.768 18.273 -1.491 1.00 93.44 84 LEU A C 1
ATOM 616 O O . LEU A 1 84 ? 10.032 19.121 -2.008 1.00 93.44 84 LEU A O 1
ATOM 620 N N . ALA A 1 85 ? 12.016 18.558 -1.108 1.00 95.06 85 ALA A N 1
ATOM 621 C CA . ALA A 1 85 ? 12.583 19.888 -1.279 1.00 95.06 85 ALA A CA 1
ATOM 622 C C . ALA A 1 85 ? 12.912 20.164 -2.760 1.00 95.06 85 ALA A C 1
ATOM 624 O O . ALA A 1 85 ? 13.185 19.239 -3.531 1.00 95.06 85 ALA A O 1
ATOM 625 N N . PRO A 1 86 ? 12.930 21.439 -3.193 1.00 92.88 86 PRO A N 1
ATOM 626 C CA . PRO A 1 86 ? 13.360 21.780 -4.543 1.00 92.88 86 PRO A CA 1
ATOM 627 C C . PRO A 1 86 ? 14.781 21.269 -4.822 1.00 92.88 86 PRO A C 1
ATOM 629 O O . PRO A 1 86 ? 15.723 21.630 -4.119 1.00 92.88 86 PRO A O 1
ATOM 632 N N . GLY A 1 87 ? 14.933 20.457 -5.869 1.00 90.00 87 GLY A N 1
ATOM 633 C CA . GLY A 1 87 ? 16.210 19.847 -6.258 1.00 90.00 87 GLY A CA 1
ATOM 634 C C . GLY A 1 87 ? 16.398 18.402 -5.787 1.00 90.00 87 GLY A C 1
ATOM 635 O O . GLY A 1 87 ? 17.303 17.731 -6.286 1.00 90.00 87 GLY A O 1
ATOM 636 N N . ASP A 1 88 ? 15.534 17.898 -4.903 1.00 92.75 88 ASP A N 1
ATOM 637 C CA . ASP A 1 88 ? 15.507 16.477 -4.560 1.00 92.75 88 ASP A CA 1
ATOM 638 C C . ASP A 1 88 ? 15.005 15.632 -5.739 1.00 92.75 88 ASP A C 1
ATOM 640 O O . ASP A 1 88 ? 14.264 16.092 -6.615 1.00 92.75 88 ASP A O 1
ATOM 644 N N . ARG A 1 89 ? 15.413 14.359 -5.767 1.00 90.94 89 ARG A N 1
ATOM 645 C CA . ARG A 1 89 ? 14.931 13.409 -6.776 1.00 90.94 89 ARG A CA 1
ATOM 646 C C . ARG A 1 89 ? 13.461 13.097 -6.534 1.00 90.94 89 ARG A C 1
ATOM 648 O O . ARG A 1 89 ? 13.077 12.832 -5.401 1.00 90.94 89 ARG A O 1
ATOM 655 N N . ALA A 1 90 ? 12.674 13.060 -7.609 1.00 93.50 90 ALA A N 1
ATOM 656 C CA . ALA A 1 90 ? 11.281 12.642 -7.543 1.00 93.50 90 ALA A CA 1
ATOM 657 C C . ALA A 1 90 ? 11.157 11.230 -6.946 1.00 93.50 90 ALA A C 1
ATOM 659 O O . ALA A 1 90 ? 11.976 10.347 -7.207 1.00 93.50 90 ALA A O 1
ATOM 660 N N . GLU A 1 91 ? 10.110 11.015 -6.157 1.00 94.44 91 GLU A N 1
ATOM 661 C CA . GLU A 1 91 ? 9.785 9.727 -5.553 1.00 94.44 91 GLU A CA 1
ATOM 662 C C . GLU A 1 91 ? 8.274 9.505 -5.592 1.00 94.44 91 GLU A C 1
ATOM 664 O O . GLU A 1 91 ? 7.496 10.455 -5.496 1.00 94.44 91 GLU A O 1
ATOM 669 N N . ALA A 1 92 ? 7.857 8.243 -5.675 1.00 96.50 92 ALA A N 1
ATOM 670 C CA . ALA A 1 92 ? 6.466 7.844 -5.525 1.00 96.50 92 ALA A CA 1
ATOM 671 C C . ALA A 1 92 ? 6.336 6.747 -4.471 1.00 96.50 92 ALA A C 1
ATOM 673 O O . ALA A 1 92 ? 7.185 5.852 -4.388 1.00 96.50 92 ALA A O 1
ATOM 674 N N . LEU A 1 93 ? 5.271 6.832 -3.675 1.00 97.25 93 LEU A N 1
ATOM 675 C CA . LEU A 1 93 ? 4.968 5.900 -2.595 1.00 97.25 93 LEU A CA 1
ATOM 676 C C . LEU A 1 93 ? 3.582 5.280 -2.766 1.00 97.25 93 LEU A C 1
ATOM 678 O O . LEU A 1 93 ? 2.660 5.897 -3.305 1.00 97.25 93 LEU A O 1
ATOM 682 N N . CYS A 1 94 ? 3.425 4.068 -2.247 1.00 98.00 94 CYS A N 1
ATOM 683 C CA . CYS A 1 94 ? 2.127 3.432 -2.098 1.00 98.00 94 CYS A CA 1
ATOM 684 C C . CYS A 1 94 ? 1.325 4.137 -1.003 1.00 98.00 94 CYS A C 1
ATOM 686 O O . CYS A 1 94 ? 1.725 4.137 0.160 1.00 98.00 94 CYS A O 1
ATOM 688 N N . VAL A 1 95 ? 0.175 4.700 -1.358 1.00 97.94 95 VAL A N 1
ATOM 689 C CA . VAL A 1 95 ? -0.736 5.382 -0.428 1.00 97.94 95 VAL A CA 1
ATOM 690 C C . VAL A 1 95 ? -2.100 4.712 -0.439 1.00 97.94 95 VAL A C 1
ATOM 692 O O . VAL A 1 95 ? -2.553 4.242 -1.491 1.00 97.94 95 VAL A O 1
ATOM 695 N N . CYS A 1 96 ? -2.767 4.636 0.715 1.00 98.25 96 CYS A N 1
ATOM 696 C CA . CYS A 1 96 ? -4.083 4.011 0.773 1.00 98.25 96 CYS A CA 1
ATOM 697 C C . CYS A 1 96 ? -5.109 4.809 -0.034 1.00 98.25 96 CYS A C 1
ATOM 699 O O . CYS A 1 96 ? -5.199 6.032 0.078 1.00 98.25 96 CYS A O 1
ATOM 701 N N . ALA A 1 97 ? -5.890 4.116 -0.866 1.00 97.75 97 ALA A N 1
ATOM 702 C CA . ALA A 1 97 ? -6.937 4.762 -1.649 1.00 97.75 97 ALA A CA 1
ATOM 703 C C . ALA A 1 97 ? -8.078 5.285 -0.762 1.00 97.75 97 ALA A C 1
ATOM 705 O O . ALA A 1 97 ? -8.651 6.321 -1.080 1.00 97.75 97 ALA A O 1
ATOM 706 N N . ASN A 1 98 ? -8.363 4.589 0.345 1.00 97.06 98 ASN A N 1
ATOM 707 C CA . ASN A 1 98 ? -9.396 4.944 1.321 1.00 97.06 98 ASN A CA 1
ATOM 708 C C . ASN A 1 98 ? -8.745 5.106 2.705 1.00 97.06 98 ASN A C 1
ATOM 710 O O . ASN A 1 98 ? -8.606 4.110 3.425 1.00 97.06 98 ASN A O 1
ATOM 714 N N . PRO A 1 99 ? -8.261 6.314 3.044 1.00 96.88 99 PRO A N 1
ATOM 715 C CA . PRO A 1 99 ? -7.502 6.580 4.261 1.00 96.88 99 PRO A CA 1
ATOM 716 C C . PRO A 1 99 ? -8.385 6.785 5.508 1.00 96.88 99 PRO A C 1
ATOM 718 O O . PRO A 1 99 ? -7.900 7.287 6.516 1.00 96.88 99 PRO A O 1
ATOM 721 N N . GLU A 1 100 ? -9.679 6.467 5.453 1.00 97.56 100 GLU A N 1
ATOM 722 C CA . GLU A 1 100 ? -10.595 6.680 6.572 1.00 97.56 100 GLU A CA 1
ATOM 723 C C . GLU A 1 100 ? -10.447 5.611 7.668 1.00 97.56 100 GLU A C 1
ATOM 725 O O . GLU A 1 100 ? -10.401 4.412 7.359 1.00 97.56 100 GLU A O 1
ATOM 730 N N . PRO A 1 101 ? -10.492 6.010 8.954 1.00 97.75 101 PRO A N 1
ATOM 731 C CA . PRO A 1 101 ? -10.378 5.078 10.063 1.00 97.75 101 PRO A CA 1
ATOM 732 C C . PRO A 1 101 ? -11.565 4.122 10.121 1.00 97.75 101 PRO A C 1
ATOM 734 O O . PRO A 1 101 ? -12.700 4.453 9.755 1.00 97.75 101 PRO A O 1
ATOM 737 N N . LEU A 1 102 ? -11.309 2.924 10.635 1.00 97.56 102 LEU A N 1
ATOM 738 C CA . LEU A 1 102 ? -12.306 1.865 10.747 1.00 97.56 102 LEU A CA 1
ATOM 739 C C . LEU A 1 102 ? -12.075 0.983 11.972 1.00 97.56 102 LEU A C 1
ATOM 741 O O . LEU A 1 102 ? -10.961 0.879 12.487 1.00 97.56 102 LEU A O 1
ATOM 745 N N . CYS A 1 103 ? -13.130 0.300 12.405 1.00 97.81 103 CYS A N 1
ATOM 746 C CA . CYS A 1 103 ? -13.063 -0.673 13.481 1.00 97.81 103 CYS A CA 1
ATOM 747 C C . CYS A 1 103 ? -12.958 -2.081 12.900 1.00 97.81 103 CYS A C 1
ATOM 749 O O . CYS A 1 103 ? -13.789 -2.492 12.083 1.00 97.81 103 CYS A O 1
ATOM 751 N N . GLY A 1 104 ? -11.948 -2.837 13.319 1.00 97.31 104 GLY A N 1
ATOM 752 C CA . GLY A 1 104 ? -11.813 -4.249 12.988 1.00 97.31 104 GLY A CA 1
ATOM 753 C C . GLY A 1 104 ? -12.725 -5.135 13.838 1.00 97.31 104 GLY A C 1
ATOM 754 O O . GLY A 1 104 ? -13.094 -4.802 14.961 1.00 97.31 104 GLY A O 1
ATOM 755 N N . SER A 1 105 ? -13.032 -6.333 13.344 1.00 96.81 105 SER A N 1
ATOM 756 C CA . SER A 1 105 ? -13.793 -7.36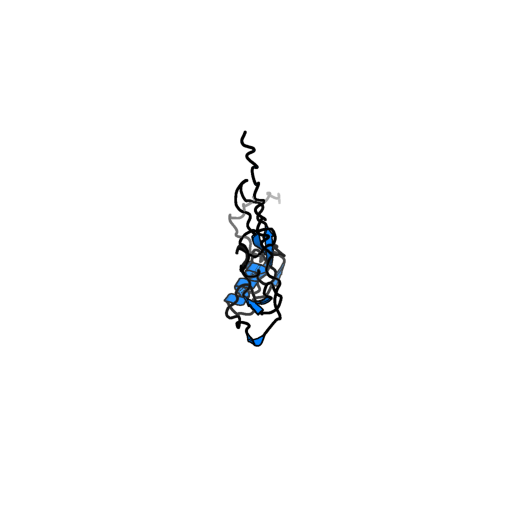2 14.073 1.00 96.81 105 SER A CA 1
ATOM 757 C C . SER A 1 105 ? -13.095 -7.875 15.338 1.00 96.81 105 SER A C 1
ATOM 759 O O . SER A 1 105 ? -13.685 -8.619 16.112 1.00 96.81 105 SER A O 1
ATOM 761 N N . ASN A 1 106 ? -11.834 -7.498 15.542 1.00 95.06 106 ASN A N 1
ATOM 762 C CA . ASN A 1 106 ? -11.051 -7.735 16.750 1.00 95.06 106 ASN A CA 1
ATOM 763 C C . ASN A 1 106 ? -11.149 -6.590 17.779 1.00 95.06 106 ASN 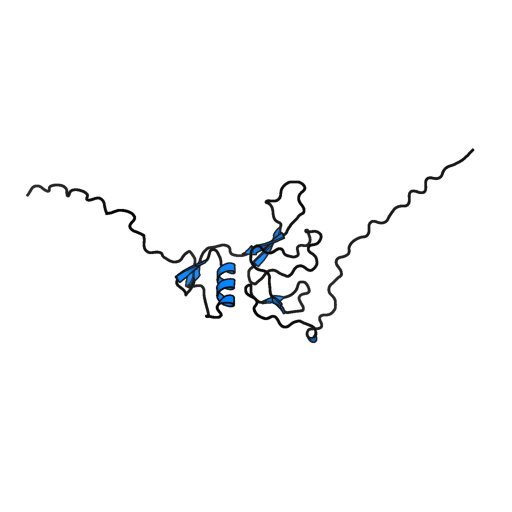A C 1
ATOM 765 O O . ASN A 1 106 ? -10.409 -6.617 18.759 1.00 95.06 106 ASN A O 1
ATOM 769 N N . GLY A 1 107 ? -11.993 -5.579 17.544 1.00 95.19 107 GLY A N 1
ATOM 770 C CA . GLY A 1 107 ? -12.124 -4.408 18.415 1.00 95.19 107 GLY A CA 1
ATOM 771 C C . GLY A 1 107 ? -10.941 -3.439 18.349 1.00 95.19 107 GLY A C 1
ATOM 772 O O . GLY A 1 107 ? -10.833 -2.573 19.209 1.00 95.19 107 GLY A O 1
ATOM 773 N N . GLN A 1 108 ? -10.045 -3.578 17.364 1.00 95.94 108 GLN A N 1
ATOM 774 C CA . GLN A 1 108 ? -8.941 -2.640 17.144 1.00 95.94 108 GLN A CA 1
ATOM 775 C C . GLN A 1 108 ? -9.318 -1.610 16.080 1.00 95.94 108 GLN A C 1
ATOM 777 O O . GLN A 1 108 ? -9.831 -1.968 15.017 1.00 95.94 108 GLN A O 1
ATOM 782 N N . THR A 1 109 ? -9.034 -0.341 16.361 1.00 96.94 109 THR A N 1
ATOM 783 C CA . THR A 1 109 ? -9.099 0.730 15.364 1.00 96.94 109 THR A CA 1
ATOM 784 C C . THR A 1 109 ? -7.902 0.619 14.427 1.00 96.94 109 THR A C 1
ATOM 786 O O . THR A 1 109 ? -6.773 0.439 14.880 1.00 96.94 109 THR A O 1
ATOM 789 N N . TYR A 1 110 ? -8.154 0.736 13.129 1.00 97.56 110 TYR A N 1
ATOM 790 C CA . TYR A 1 110 ? -7.132 0.859 12.094 1.00 97.56 110 TYR A CA 1
ATOM 791 C C . TYR A 1 110 ? -7.254 2.233 11.449 1.00 97.56 110 TYR A C 1
ATOM 793 O O . TYR A 1 110 ? -8.379 2.688 11.217 1.00 97.56 110 TYR A O 1
ATOM 801 N N . ASP A 1 111 ? -6.123 2.863 11.124 1.00 97.81 111 ASP A N 1
ATOM 802 C CA . ASP A 1 111 ? -6.127 4.202 10.518 1.00 97.81 111 ASP A CA 1
ATOM 803 C C . ASP A 1 111 ? -6.809 4.193 9.151 1.00 97.81 111 ASP A C 1
ATOM 805 O O . ASP A 1 111 ? -7.400 5.186 8.747 1.00 97.81 111 ASP A O 1
ATOM 809 N N . ASN A 1 112 ? -6.726 3.062 8.442 1.00 97.94 112 ASN A N 1
ATOM 810 C CA . ASN A 1 112 ? -7.335 2.866 7.137 1.00 97.94 112 ASN A CA 1
ATOM 811 C C . ASN A 1 112 ? -7.512 1.374 6.783 1.00 97.94 112 ASN A C 1
ATOM 813 O O . ASN A 1 112 ? -7.064 0.463 7.495 1.00 97.94 112 ASN A O 1
ATOM 817 N N . ILE A 1 113 ? -8.153 1.106 5.641 1.00 97.31 113 ILE A N 1
ATOM 818 C CA . ILE A 1 113 ? -8.398 -0.262 5.148 1.00 97.31 113 ILE A CA 1
ATOM 819 C C . ILE A 1 113 ? -7.135 -1.009 4.723 1.00 97.31 113 ILE A C 1
ATOM 821 O O . ILE A 1 113 ? -7.079 -2.238 4.844 1.00 97.31 113 ILE A O 1
ATOM 825 N N . CYS A 1 114 ? -6.104 -0.301 4.276 1.00 97.69 114 CYS A N 1
ATOM 826 C CA . CYS A 1 114 ? -4.845 -0.901 3.853 1.00 97.69 114 CYS A CA 1
ATOM 827 C C . CYS A 1 114 ? -4.083 -1.481 5.057 1.00 97.69 114 CYS A C 1
ATOM 829 O O . CYS A 1 114 ? -3.600 -2.617 4.999 1.00 97.69 114 CYS A O 1
ATOM 831 N N . GLN A 1 115 ? -4.077 -0.786 6.197 1.00 97.25 115 GLN A N 1
ATOM 832 C CA . GLN A 1 115 ? -3.511 -1.300 7.447 1.00 97.25 115 GLN A CA 1
ATOM 833 C C . GLN A 1 115 ? -4.279 -2.515 7.994 1.00 97.25 115 GLN A C 1
ATOM 835 O O . GLN A 1 115 ? -3.656 -3.509 8.388 1.00 97.25 115 GLN A O 1
ATOM 840 N N . LEU A 1 116 ? -5.622 -2.490 7.976 1.00 96.81 116 LEU A N 1
ATOM 841 C CA . LEU A 1 116 ? -6.419 -3.665 8.364 1.00 96.81 116 LEU A CA 1
ATOM 842 C C . LEU A 1 116 ? -6.098 -4.860 7.465 1.00 96.81 116 LEU A C 1
ATOM 844 O O . LEU A 1 116 ? -5.969 -5.986 7.948 1.00 96.81 116 LEU A O 1
ATOM 848 N N . THR A 1 117 ? -5.944 -4.621 6.164 1.00 95.50 117 THR A N 1
ATOM 849 C CA . THR A 1 117 ? -5.607 -5.654 5.179 1.00 95.50 117 THR A CA 1
ATOM 850 C C . THR A 1 117 ? -4.271 -6.319 5.511 1.00 95.50 117 THR A C 1
ATOM 852 O O . THR A 1 117 ? -4.191 -7.550 5.545 1.00 95.50 117 THR A O 1
ATOM 855 N N . VAL A 1 118 ? -3.260 -5.530 5.885 1.00 96.38 118 VAL A N 1
ATOM 856 C CA . VAL A 1 118 ? -1.969 -6.040 6.369 1.00 96.38 118 VAL A CA 1
ATOM 857 C C . VAL A 1 118 ? -2.115 -6.904 7.618 1.00 96.38 118 VAL A C 1
ATOM 859 O O . VAL A 1 118 ? -1.565 -8.010 7.678 1.00 96.38 118 VAL A O 1
ATOM 862 N N . ALA A 1 119 ? -2.887 -6.451 8.606 1.00 95.56 119 ALA A N 1
ATOM 863 C CA . ALA A 1 119 ? -3.135 -7.225 9.820 1.00 95.56 119 ALA A CA 1
ATOM 864 C C . ALA A 1 119 ? -3.886 -8.539 9.531 1.00 95.56 119 ALA A C 1
ATOM 866 O O . ALA A 1 119 ? -3.552 -9.585 10.099 1.00 95.56 119 ALA A O 1
ATOM 867 N N . ARG A 1 120 ? -4.854 -8.503 8.608 1.00 94.25 120 ARG A N 1
ATOM 868 C CA . ARG A 1 120 ? -5.645 -9.657 8.164 1.00 94.25 120 ARG A CA 1
ATOM 869 C C . ARG A 1 120 ? -4.760 -10.733 7.546 1.00 94.25 120 ARG A C 1
ATOM 871 O O . ARG A 1 120 ? -4.824 -11.889 7.970 1.00 94.25 120 ARG A O 1
ATOM 878 N N . TYR A 1 121 ? -3.920 -10.367 6.579 1.00 91.56 121 TYR A N 1
ATOM 879 C CA . TYR A 1 121 ? -3.032 -11.323 5.911 1.00 91.56 121 TYR A CA 1
ATOM 880 C C . TYR A 1 121 ? -1.907 -11.815 6.829 1.00 91.56 121 TYR A C 1
ATOM 882 O O . TYR A 1 121 ? -1.557 -12.995 6.774 1.00 91.56 121 TYR A O 1
ATOM 890 N N . GLY A 1 122 ? -1.386 -10.958 7.715 1.00 87.50 122 GLY A N 1
ATOM 891 C CA . GLY A 1 122 ? -0.335 -11.330 8.665 1.00 87.50 122 GLY A CA 1
ATOM 892 C C . GLY A 1 122 ? -0.779 -12.352 9.715 1.00 87.50 122 GLY A C 1
ATOM 893 O O . GLY A 1 122 ? -0.004 -13.235 10.073 1.00 87.50 122 GLY A O 1
ATOM 894 N N . ARG A 1 123 ? -2.027 -12.268 10.197 1.00 85.62 123 ARG A N 1
ATOM 895 C CA . ARG A 1 123 ? -2.556 -13.184 11.228 1.00 85.62 123 ARG A CA 1
ATOM 896 C C . ARG A 1 123 ? -3.345 -14.367 10.670 1.00 85.62 123 ARG A C 1
ATOM 898 O O . ARG A 1 123 ? -3.562 -15.327 11.401 1.00 85.62 123 ARG A O 1
ATOM 905 N N . ARG A 1 124 ? -3.805 -14.295 9.412 1.00 83.81 124 ARG A N 1
ATOM 906 C CA . ARG A 1 124 ? -4.659 -15.308 8.751 1.00 83.81 124 ARG A CA 1
ATOM 907 C C . ARG A 1 124 ? -5.879 -15.721 9.589 1.00 83.81 124 ARG A C 1
ATOM 909 O O . ARG A 1 124 ? -6.329 -16.858 9.533 1.00 83.81 124 ARG A O 1
ATOM 916 N N . ASN A 1 125 ? -6.421 -14.783 10.363 1.00 85.38 125 ASN A N 1
ATOM 917 C CA . ASN A 1 125 ? -7.464 -15.027 11.363 1.00 85.38 125 ASN A CA 1
ATOM 918 C C . ASN A 1 125 ? -8.862 -14.554 10.923 1.00 85.38 125 ASN A C 1
ATOM 920 O O . ASN A 1 125 ? -9.753 -14.425 11.756 1.00 85.38 125 ASN A O 1
ATOM 924 N N . GLY A 1 126 ? -9.051 -14.236 9.638 1.00 88.94 126 GLY A N 1
ATOM 925 C CA . GLY A 1 126 ? -10.342 -13.778 9.119 1.00 88.94 126 GLY A CA 1
ATOM 926 C C . GLY A 1 126 ? -10.769 -12.384 9.595 1.00 88.94 126 GLY A C 1
ATOM 927 O O . GLY A 1 126 ? -11.962 -12.092 9.576 1.00 88.94 126 GLY A O 1
ATOM 928 N N . LEU A 1 127 ? -9.826 -11.527 10.013 1.00 95.81 127 LEU A N 1
ATOM 929 C CA . LEU A 1 127 ? -10.099 -10.133 10.380 1.00 95.81 127 LEU A CA 1
ATOM 930 C C . LEU A 1 127 ? -10.903 -9.411 9.286 1.00 95.81 127 LEU A C 1
ATOM 932 O O . LEU A 1 127 ? -10.535 -9.424 8.108 1.00 95.81 127 LEU A O 1
ATOM 936 N N . ARG A 1 128 ? -12.000 -8.769 9.690 1.00 95.88 128 ARG A N 1
ATOM 937 C CA . ARG A 1 128 ? -12.921 -8.028 8.818 1.00 95.88 128 ARG A CA 1
ATOM 938 C C . ARG A 1 128 ? -13.194 -6.640 9.378 1.00 95.88 128 ARG A C 1
ATOM 940 O O . ARG A 1 128 ? -12.959 -6.391 10.555 1.00 95.88 128 ARG A O 1
ATOM 947 N N . VAL A 1 129 ? -13.721 -5.757 8.537 1.00 97.12 129 VAL A N 1
ATOM 948 C CA . VAL A 1 129 ? -14.274 -4.475 8.986 1.00 97.12 129 VAL A CA 1
ATOM 949 C C . VAL A 1 129 ? -15.560 -4.750 9.770 1.00 97.12 129 VAL A C 1
ATOM 951 O O . VAL A 1 129 ? -16.454 -5.421 9.256 1.00 97.12 129 VAL A O 1
ATOM 954 N N . ALA A 1 130 ? -15.640 -4.251 11.000 1.00 97.19 130 ALA A N 1
ATOM 955 C CA . ALA A 1 130 ? -16.836 -4.292 11.837 1.00 97.19 130 ALA A CA 1
ATOM 956 C C . ALA A 1 130 ? -17.705 -3.042 11.641 1.00 97.19 130 ALA A C 1
ATOM 958 O O . ALA A 1 130 ? -18.917 -3.154 11.478 1.00 97.19 130 ALA A O 1
ATOM 959 N N . SER A 1 131 ? -17.090 -1.857 11.607 1.00 96.75 131 SER A N 1
ATOM 960 C CA . SER A 1 131 ? -17.782 -0.587 11.364 1.00 96.75 131 SER A CA 1
ATOM 961 C C . SER A 1 131 ? -16.868 0.433 10.687 1.00 96.75 131 SER A C 1
ATOM 963 O O . SER A 1 131 ? -15.642 0.338 10.760 1.00 96.75 131 SER A O 1
ATOM 965 N N . ARG A 1 132 ? -17.480 1.424 10.027 1.00 96.00 132 ARG A N 1
ATOM 966 C CA . ARG A 1 132 ? -16.780 2.643 9.596 1.00 96.00 132 ARG A CA 1
ATOM 967 C C . ARG A 1 132 ? -16.489 3.518 10.818 1.00 96.00 132 ARG A C 1
ATOM 969 O O . ARG A 1 132 ? -17.302 3.543 11.741 1.00 96.00 132 ARG A O 1
ATOM 976 N N . GLY A 1 133 ? -15.382 4.253 10.789 1.00 95.75 133 GLY A N 1
ATOM 977 C CA . GLY A 1 133 ? -14.913 5.037 11.929 1.00 95.75 133 GLY A CA 1
ATOM 978 C C . GLY A 1 133 ? -14.198 4.184 12.984 1.00 95.75 133 GLY A C 1
ATOM 979 O O . GLY A 1 133 ? -14.257 2.953 12.930 1.00 95.75 133 GLY A O 1
ATOM 980 N N . PRO A 1 134 ? -13.513 4.826 13.943 1.00 95.94 134 PRO A N 1
ATOM 981 C CA . PRO A 1 134 ? -12.791 4.128 15.000 1.00 95.94 134 PRO A CA 1
ATOM 982 C C . PRO A 1 134 ? -13.724 3.252 15.843 1.00 95.94 134 PRO A C 1
ATOM 984 O O . PRO A 1 134 ? -14.932 3.495 15.925 1.00 95.94 134 PRO A O 1
ATOM 987 N N . CYS A 1 135 ? -13.164 2.231 16.490 1.00 95.44 135 CYS A N 1
ATOM 988 C CA . CYS A 1 135 ? -13.907 1.451 17.469 1.00 95.44 135 CYS A CA 1
ATOM 989 C C . CYS A 1 135 ? -14.410 2.357 18.597 1.00 95.44 135 CYS A C 1
ATOM 991 O O . CYS A 1 135 ? -13.736 3.302 19.004 1.00 95.44 135 CYS A O 1
ATOM 993 N N . SER A 1 136 ? -15.605 2.068 19.110 1.00 89.38 136 SER A N 1
ATOM 994 C CA . SER A 1 136 ? -16.141 2.786 20.262 1.00 89.38 136 SER A CA 1
ATOM 995 C C . SER A 1 136 ? -15.308 2.461 21.499 1.00 89.38 136 SER A C 1
ATOM 997 O O . SER A 1 136 ? -15.394 1.359 22.038 1.00 89.38 136 SER A O 1
ATOM 999 N N . GLU A 1 137 ? -14.507 3.417 21.954 1.00 78.31 137 GLU A N 1
ATOM 1000 C CA . GLU A 1 137 ? -13.844 3.334 23.250 1.00 78.31 137 GLU A CA 1
ATOM 1001 C C . GLU A 1 137 ? -14.793 3.847 24.337 1.00 78.31 137 GLU A C 1
ATOM 1003 O O . GLU A 1 137 ? -15.477 4.860 24.166 1.00 78.31 137 GLU A O 1
ATOM 1008 N N . ALA A 1 138 ? -14.865 3.137 25.465 1.00 76.31 138 ALA A N 1
ATOM 1009 C CA . ALA A 1 138 ? -15.563 3.658 26.631 1.00 76.31 138 ALA A CA 1
ATOM 1010 C C . ALA A 1 138 ? -14.834 4.929 27.105 1.00 76.31 138 ALA A C 1
ATOM 1012 O O . ALA A 1 138 ? -13.604 4.907 27.204 1.00 76.31 138 ALA A O 1
ATOM 1013 N N . PRO A 1 139 ? -15.546 6.029 27.409 1.00 74.56 139 PRO A N 1
ATOM 1014 C CA . PRO A 1 139 ? -14.898 7.244 27.875 1.00 74.56 139 PRO A CA 1
ATOM 1015 C C . PRO A 1 139 ? -14.123 6.947 29.158 1.00 74.56 139 PRO A C 1
ATOM 1017 O O . PRO A 1 139 ? -14.684 6.464 30.145 1.00 74.56 139 PRO A O 1
ATOM 1020 N N . VAL A 1 140 ? -12.825 7.248 29.152 1.00 76.25 140 VAL A N 1
ATOM 1021 C CA . VAL A 1 140 ? -12.019 7.187 30.369 1.00 76.25 140 VAL A CA 1
ATOM 1022 C C . VAL A 1 140 ? -12.446 8.355 31.251 1.00 76.25 140 VAL A C 1
ATOM 1024 O O . VAL A 1 140 ? -12.318 9.520 30.876 1.00 76.25 140 VAL A O 1
ATOM 1027 N N . ILE A 1 141 ? -12.976 8.046 32.432 1.00 81.50 141 ILE A N 1
ATOM 1028 C CA . ILE A 1 141 ? -13.285 9.046 33.451 1.00 81.50 141 ILE A CA 1
ATOM 1029 C C . ILE A 1 141 ? -11.948 9.577 33.989 1.00 81.50 141 ILE A C 1
ATOM 1031 O O . ILE A 1 141 ? -11.344 8.975 34.873 1.00 81.50 141 ILE A O 1
ATOM 1035 N N . LEU A 1 142 ? -11.460 10.683 33.418 1.00 83.19 142 LEU A N 1
ATOM 1036 C CA . LEU A 1 142 ? -10.184 11.307 33.805 1.00 83.19 142 LEU A CA 1
ATOM 1037 C C . LEU A 1 142 ? -10.264 12.036 35.153 1.00 83.19 142 LEU A C 1
ATOM 1039 O O . LEU A 1 142 ? -9.243 12.300 35.784 1.00 83.19 142 LEU A O 1
ATOM 1043 N N . SER A 1 143 ? -11.473 12.366 35.600 1.00 85.75 143 SER A N 1
ATOM 1044 C CA . SER A 1 143 ? -11.712 13.064 36.857 1.00 85.75 143 SER A CA 1
ATOM 1045 C C . SER A 1 143 ? -13.008 12.602 37.511 1.00 85.75 143 SER A C 1
ATOM 1047 O O . SER A 1 143 ? -13.956 12.168 36.855 1.00 85.75 143 SER A O 1
ATOM 1049 N N . ARG A 1 144 ? -13.056 12.700 38.842 1.00 82.50 144 ARG A N 1
ATOM 1050 C CA . ARG A 1 144 ? -14.291 12.472 39.594 1.00 82.50 144 ARG A CA 1
ATOM 1051 C C . ARG A 1 144 ? -15.355 13.478 39.117 1.00 82.50 144 ARG A C 1
ATOM 1053 O O . ARG A 1 144 ? -15.015 14.645 38.933 1.00 82.50 144 ARG A O 1
ATOM 1060 N N . PRO A 1 145 ? -16.629 13.069 38.973 1.00 84.06 145 PRO A N 1
ATOM 1061 C CA . PRO A 1 145 ? -17.717 14.009 38.738 1.00 84.06 145 PRO A CA 1
ATOM 1062 C C . PRO A 1 145 ? -17.723 15.114 39.802 1.00 84.06 145 PRO A C 1
ATOM 1064 O O . PRO A 1 145 ? -17.692 14.817 40.999 1.00 84.06 145 PRO A O 1
ATOM 1067 N N . GLU A 1 146 ? -17.774 16.374 39.369 1.00 82.69 146 GLU A N 1
ATOM 1068 C CA . GLU A 1 146 ? -17.907 17.516 40.273 1.00 82.69 146 GLU A CA 1
ATOM 1069 C C . GLU A 1 146 ? -19.232 17.397 41.037 1.00 82.69 146 GLU A C 1
ATOM 1071 O O . GLU A 1 146 ? -20.308 17.274 40.437 1.00 82.69 146 GLU A O 1
ATOM 1076 N N . GLN A 1 147 ? -19.171 17.412 42.368 1.00 78.75 147 GLN A N 1
ATOM 1077 C CA . GLN A 1 147 ? -20.378 17.377 43.184 1.00 78.75 147 GLN A CA 1
ATOM 1078 C C . GLN A 1 147 ? -21.033 18.753 43.148 1.00 78.75 147 GLN A C 1
ATOM 1080 O O . GLN A 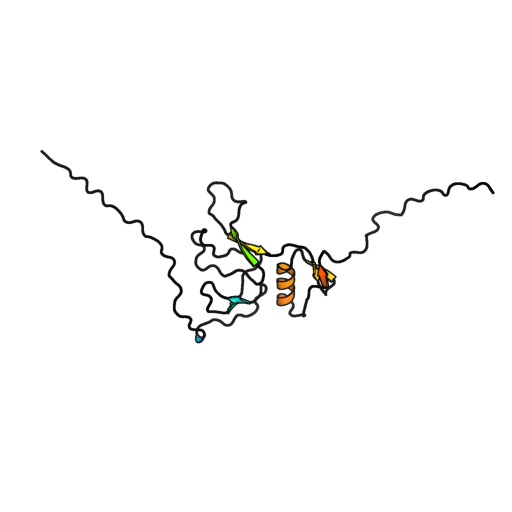1 147 ? -20.675 19.645 43.909 1.00 78.75 147 GLN A O 1
ATOM 1085 N N . ARG A 1 148 ? -22.024 18.934 42.270 1.00 78.81 148 ARG A N 1
ATOM 1086 C CA . ARG A 1 148 ? -22.858 20.138 42.300 1.00 78.81 148 ARG A CA 1
ATOM 1087 C C . ARG A 1 148 ? -23.724 20.087 43.571 1.00 78.81 148 ARG A C 1
ATOM 1089 O O . ARG A 1 148 ? -24.530 19.156 43.682 1.00 78.81 148 ARG A O 1
ATOM 1096 N N . PRO A 1 149 ? -23.587 21.034 44.523 1.00 79.50 149 PRO A N 1
ATOM 1097 C CA . PRO A 1 149 ? -24.442 21.060 45.702 1.00 79.50 149 PRO A CA 1
ATOM 1098 C C . PRO A 1 149 ? -25.898 21.137 45.244 1.00 79.50 149 PRO A C 1
ATOM 1100 O O . PRO A 1 149 ? -26.237 21.946 44.375 1.00 79.50 149 PRO A O 1
ATOM 1103 N N . LYS A 1 150 ? -26.757 20.265 45.781 1.00 77.50 150 LYS A N 1
ATOM 1104 C CA . LYS A 1 150 ? -28.184 20.317 45.462 1.00 77.50 150 LYS A CA 1
ATOM 1105 C C . LYS A 1 150 ? -28.729 21.675 45.922 1.00 77.50 150 LYS A C 1
ATOM 1107 O O . LYS A 1 150 ? -28.446 22.055 47.059 1.00 77.50 150 LYS A O 1
ATOM 1112 N N . PRO A 1 151 ? -29.490 22.401 45.080 1.00 78.94 151 PRO A N 1
ATOM 1113 C CA . PRO A 1 151 ? -30.207 23.580 45.536 1.00 78.94 151 PRO A CA 1
ATOM 1114 C C . PRO A 1 151 ? -31.070 23.176 46.726 1.00 78.94 151 PRO A C 1
ATOM 1116 O O . PRO A 1 151 ? -31.815 22.196 46.647 1.00 78.94 151 PRO A O 1
ATOM 1119 N N . TRP A 1 152 ? -30.924 23.895 47.833 1.00 76.56 152 TRP A N 1
ATOM 1120 C CA . TRP A 1 152 ? -31.792 23.745 48.988 1.00 76.56 152 TRP A CA 1
ATOM 1121 C C . TRP A 1 152 ? -33.213 24.078 48.534 1.00 76.56 152 TRP A C 1
ATOM 1123 O O . TRP A 1 152 ? -33.522 25.237 48.266 1.00 76.56 152 TRP A O 1
ATOM 1133 N N . TRP A 1 153 ? -34.056 23.061 48.371 1.00 68.94 153 TRP A N 1
ATOM 1134 C CA . TRP A 1 153 ? -35.485 23.281 48.196 1.00 68.94 153 TRP A CA 1
ATOM 1135 C C . TRP A 1 153 ? -36.054 23.580 49.585 1.00 68.94 153 TRP A C 1
ATOM 1137 O O . TRP A 1 153 ? -35.864 22.746 50.475 1.00 68.94 153 TRP A O 1
ATOM 1147 N N . PRO A 1 154 ? -36.694 24.737 49.821 1.00 71.69 154 PRO A N 1
ATOM 1148 C CA . PRO A 1 154 ? -37.408 24.943 51.071 1.00 71.69 154 PRO A CA 1
ATOM 1149 C C . PRO A 1 154 ? -38.579 23.951 51.122 1.00 71.69 154 PRO A C 1
ATOM 1151 O O . PRO A 1 154 ? -39.348 23.849 50.163 1.00 71.69 154 PRO A O 1
ATOM 1154 N N . GLN A 1 155 ? -38.635 23.174 52.206 1.00 64.31 155 GLN A N 1
ATOM 1155 C CA . GLN A 1 155 ? -39.806 22.381 52.590 1.00 64.31 155 GLN A CA 1
ATOM 1156 C C . GLN A 1 155 ? -40.920 23.297 53.087 1.00 64.31 155 GLN A C 1
ATOM 1158 O O . GLN A 1 155 ? -40.590 24.303 53.757 1.00 64.31 155 GLN A O 1
#